Protein AF-A0A533Y772-F1 (afdb_monomer_lite)

Secondary structure (DSSP, 8-state):
-----PPTTS-HHHHHHSPPPHHHHHHHHHHHHHHHHHHHHHHHH-HHHHHHHHSPPP--S---

Radius of gyration: 15.31 Å; chains: 1; bounding box: 32×30×38 Å

Structure (mmCIF, N/CA/C/O backbone):
data_AF-A0A533Y772-F1
#
_entry.id   AF-A0A533Y772-F1
#
loop_
_atom_site.group_PDB
_atom_site.id
_atom_site.type_symbol
_atom_site.label_atom_id
_atom_site.label_alt_id
_atom_site.label_comp_id
_atom_site.label_asym_id
_atom_site.label_entity_id
_atom_site.label_seq_id
_atom_site.pdbx_PDB_ins_code
_atom_site.Cartn_x
_atom_site.Cartn_y
_atom_site.Cartn_z
_atom_site.occupancy
_atom_site.B_iso_or_equiv
_atom_site.auth_seq_id
_atom_site.auth_comp_id
_atom_site.auth_asym_id
_atom_site.auth_atom_id
_atom_site.pdbx_PDB_model_num
ATOM 1 N N . ILE A 1 1 ? 0.036 0.360 0.216 1.00 89.75 1 ILE A N 1
ATOM 2 C CA . ILE A 1 1 ? 1.410 -0.155 0.021 1.00 89.75 1 ILE A CA 1
ATOM 3 C C . ILE A 1 1 ? 1.946 0.465 -1.257 1.00 89.75 1 ILE A C 1
ATOM 5 O O . ILE A 1 1 ? 1.302 0.324 -2.289 1.00 89.75 1 ILE A O 1
ATOM 9 N N . GLY A 1 2 ? 3.022 1.245 -1.172 1.00 91.56 2 GLY A N 1
ATOM 10 C CA . GLY A 1 2 ? 3.599 1.898 -2.346 1.00 91.56 2 GLY A CA 1
ATOM 11 C C . GLY A 1 2 ? 4.510 0.934 -3.095 1.00 91.56 2 GLY A C 1
ATOM 12 O O . GLY A 1 2 ? 5.393 0.354 -2.479 1.00 91.56 2 GLY A O 1
ATOM 13 N N . ILE A 1 3 ? 4.301 0.789 -4.401 1.00 93.06 3 ILE A N 1
ATOM 14 C CA . ILE A 1 3 ? 5.180 0.012 -5.290 1.00 93.06 3 ILE A CA 1
ATOM 15 C C . ILE A 1 3 ? 6.073 0.916 -6.150 1.00 93.06 3 ILE A C 1
ATOM 17 O O . ILE A 1 3 ? 6.775 0.432 -7.015 1.00 93.06 3 ILE A O 1
ATOM 21 N N . GLY A 1 4 ? 6.053 2.234 -5.920 1.00 91.69 4 GLY A N 1
ATOM 22 C CA . GLY A 1 4 ? 6.799 3.207 -6.719 1.00 91.69 4 GLY A CA 1
ATOM 23 C C . GLY A 1 4 ? 6.074 3.631 -7.999 1.00 91.69 4 GLY A C 1
ATOM 24 O O . GLY A 1 4 ? 4.868 3.426 -8.157 1.00 91.69 4 GLY A O 1
ATOM 25 N N . ARG A 1 5 ? 6.814 4.296 -8.889 1.00 93.12 5 ARG A N 1
ATOM 26 C CA . ARG A 1 5 ? 6.362 4.648 -10.239 1.00 93.12 5 ARG A CA 1
ATOM 27 C C . ARG A 1 5 ? 7.270 3.972 -11.265 1.00 93.12 5 ARG A C 1
ATOM 29 O O . ARG A 1 5 ? 8.471 3.881 -11.012 1.00 93.12 5 ARG A O 1
ATOM 36 N N . PRO A 1 6 ? 6.721 3.568 -12.422 1.00 94.00 6 PRO A N 1
ATOM 37 C CA . PRO A 1 6 ? 7.531 3.042 -13.508 1.00 94.00 6 PRO A CA 1
ATOM 38 C C . PRO A 1 6 ? 8.558 4.069 -13.991 1.00 94.00 6 PRO A C 1
ATOM 40 O O . PRO A 1 6 ? 8.347 5.283 -13.892 1.00 94.00 6 PRO A O 1
ATOM 43 N N . ALA A 1 7 ? 9.655 3.573 -14.564 1.00 92.06 7 ALA A N 1
ATOM 44 C CA . ALA A 1 7 ? 10.623 4.412 -15.257 1.00 92.06 7 ALA A CA 1
ATOM 45 C C . ALA A 1 7 ? 9.965 5.148 -16.447 1.00 92.06 7 ALA A C 1
ATOM 47 O O . ALA A 1 7 ? 9.004 4.637 -17.033 1.00 92.06 7 ALA A O 1
ATOM 48 N N . PRO A 1 8 ? 10.468 6.334 -16.843 1.00 95.06 8 PRO A N 1
ATOM 49 C CA . PRO A 1 8 ? 9.939 7.058 -17.995 1.00 95.06 8 PRO A CA 1
ATOM 50 C C . PRO A 1 8 ? 9.889 6.179 -19.252 1.00 95.06 8 PRO A C 1
ATOM 52 O O . PRO A 1 8 ? 10.879 5.547 -19.612 1.00 95.06 8 PRO A O 1
ATOM 55 N N . GLY A 1 9 ? 8.738 6.155 -19.925 1.00 94.06 9 GLY A N 1
ATOM 56 C CA . GLY A 1 9 ? 8.525 5.362 -21.141 1.00 94.06 9 GLY A CA 1
ATOM 57 C C . GLY A 1 9 ? 8.022 3.934 -20.911 1.00 94.06 9 GLY A C 1
ATOM 58 O O . GLY A 1 9 ? 7.682 3.268 -21.884 1.00 94.06 9 GLY A O 1
ATOM 59 N N . VAL A 1 10 ? 7.920 3.474 -19.661 1.00 94.75 10 VAL A N 1
ATOM 60 C CA . VAL A 1 10 ? 7.243 2.213 -19.326 1.00 94.75 10 VAL A CA 1
ATOM 61 C C . VAL A 1 10 ? 5.754 2.480 -19.109 1.00 94.75 10 VAL A C 1
ATOM 63 O O . VAL A 1 10 ? 5.379 3.394 -18.371 1.00 94.75 10 VAL A O 1
ATOM 66 N N . ASP A 1 11 ? 4.906 1.680 -19.756 1.00 97.00 11 ASP A N 1
ATOM 67 C CA . ASP A 1 11 ? 3.457 1.761 -19.590 1.00 97.00 11 ASP A CA 1
ATOM 68 C C . ASP A 1 11 ? 3.045 1.381 -18.152 1.00 97.00 11 ASP A C 1
ATOM 70 O O . ASP A 1 11 ? 3.445 0.320 -17.658 1.00 97.00 11 ASP A O 1
ATOM 74 N N . PRO A 1 12 ? 2.250 2.212 -17.450 1.00 96.00 12 PRO A N 1
ATOM 75 C CA . PRO A 1 12 ? 1.826 1.909 -16.090 1.00 96.00 12 PRO A CA 1
ATOM 76 C C . PRO A 1 12 ? 1.022 0.617 -15.948 1.00 96.00 12 PRO A C 1
ATOM 78 O O . PRO A 1 12 ? 1.123 -0.009 -14.894 1.00 96.00 12 PRO A O 1
ATOM 81 N N . ALA A 1 13 ? 0.238 0.216 -16.958 1.00 96.44 13 ALA A N 1
ATOM 82 C CA . ALA A 1 13 ? -0.530 -1.026 -16.879 1.00 96.44 13 ALA A CA 1
ATOM 83 C C . ALA A 1 13 ? 0.406 -2.242 -16.896 1.00 96.44 13 ALA A C 1
ATOM 85 O O . ALA A 1 13 ? 0.305 -3.100 -16.022 1.00 96.44 13 ALA A O 1
ATOM 86 N N . GLU A 1 14 ? 1.384 -2.262 -17.801 1.00 96.00 14 GLU A N 1
ATOM 87 C CA . GLU A 1 14 ? 2.412 -3.310 -17.823 1.00 96.00 14 GLU A CA 1
ATOM 88 C C . GLU A 1 14 ? 3.228 -3.348 -16.522 1.00 96.00 14 GLU A C 1
ATOM 90 O O . GLU A 1 14 ? 3.498 -4.423 -15.988 1.00 96.00 14 GLU A O 1
ATOM 95 N N . TYR A 1 15 ? 3.574 -2.186 -15.955 1.00 95.56 15 TYR A N 1
ATOM 96 C CA . TYR A 1 15 ? 4.326 -2.117 -14.699 1.00 95.56 15 TYR A CA 1
ATOM 97 C C . TYR A 1 15 ? 3.592 -2.787 -13.532 1.00 95.56 15 TYR A C 1
ATOM 99 O O . TYR A 1 15 ? 4.181 -3.607 -12.829 1.00 95.56 15 TYR A O 1
ATOM 107 N N . VAL A 1 16 ? 2.301 -2.489 -13.341 1.00 95.94 16 VAL A N 1
ATOM 108 C CA . VAL A 1 16 ? 1.521 -3.065 -12.227 1.00 95.94 16 VAL A CA 1
ATOM 109 C C . VAL A 1 16 ? 1.175 -4.542 -12.426 1.00 95.94 16 VAL A C 1
ATOM 111 O O . VAL A 1 16 ? 0.845 -5.219 -11.455 1.00 95.94 16 VAL A O 1
ATOM 114 N N . LEU A 1 17 ? 1.229 -5.038 -13.665 1.00 96.94 17 LEU A N 1
ATOM 115 C CA . LEU A 1 17 ? 1.004 -6.447 -13.998 1.00 96.94 17 LEU A CA 1
ATOM 116 C C . LEU A 1 17 ? 2.297 -7.275 -13.982 1.00 96.94 17 LEU A C 1
ATOM 118 O O . LEU A 1 17 ? 2.238 -8.506 -13.988 1.00 96.94 17 LEU A O 1
ATOM 122 N N . SER A 1 18 ? 3.458 -6.618 -13.961 1.00 94.88 18 SER A N 1
ATOM 123 C CA . SER A 1 18 ? 4.757 -7.281 -13.913 1.00 94.88 18 SER A CA 1
ATOM 124 C C . SER A 1 18 ? 5.047 -7.900 -12.541 1.00 94.88 18 SER A C 1
ATOM 126 O O . SER A 1 18 ? 4.525 -7.483 -11.507 1.00 94.88 18 SER A O 1
ATOM 128 N N . ALA A 1 19 ? 5.890 -8.933 -12.529 1.00 95.69 19 ALA A N 1
ATOM 129 C CA . ALA A 1 19 ? 6.357 -9.531 -11.286 1.00 95.69 19 ALA A CA 1
ATOM 130 C C . ALA A 1 19 ? 7.418 -8.644 -10.622 1.00 95.69 19 ALA A C 1
ATOM 132 O O . ALA A 1 19 ? 8.276 -8.080 -11.300 1.00 95.69 19 ALA A O 1
ATOM 133 N N . PHE A 1 20 ? 7.410 -8.606 -9.290 1.00 94.56 20 PHE A N 1
ATOM 134 C CA . PHE A 1 20 ? 8.473 -7.972 -8.516 1.00 94.56 20 PHE A CA 1
ATOM 135 C C . PHE A 1 20 ? 9.826 -8.650 -8.757 1.00 94.56 20 PHE A C 1
ATOM 137 O O . PHE A 1 20 ? 9.932 -9.878 -8.852 1.00 94.56 20 PHE A O 1
ATOM 144 N N . THR A 1 21 ? 10.883 -7.845 -8.788 1.00 93.31 21 THR A N 1
ATOM 145 C CA . THR A 1 21 ? 12.266 -8.323 -8.729 1.00 93.31 21 THR A CA 1
ATOM 146 C C . THR A 1 21 ? 12.569 -8.951 -7.365 1.00 93.31 21 THR A C 1
ATOM 148 O O . THR A 1 21 ? 11.849 -8.751 -6.389 1.00 93.31 21 THR A O 1
ATOM 151 N N . LYS A 1 22 ? 13.664 -9.716 -7.259 1.00 93.06 22 LYS A N 1
ATOM 152 C CA . LYS A 1 22 ? 14.042 -10.372 -5.992 1.00 93.06 22 LYS A CA 1
ATOM 153 C C . LYS A 1 22 ? 14.229 -9.377 -4.843 1.00 93.06 22 LYS A C 1
ATOM 155 O O . LYS A 1 22 ? 13.803 -9.667 -3.729 1.00 93.06 22 LYS A O 1
ATOM 160 N 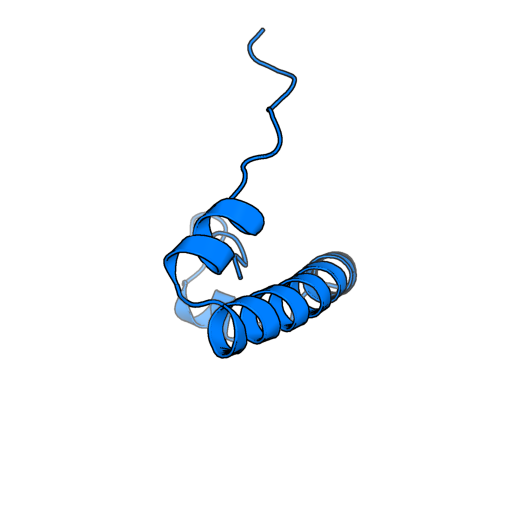N . ASP A 1 23 ? 14.818 -8.221 -5.127 1.00 90.81 23 ASP A N 1
ATOM 161 C CA . ASP A 1 23 ? 15.058 -7.185 -4.121 1.00 90.81 23 ASP A CA 1
ATOM 162 C C . ASP A 1 23 ? 13.743 -6.514 -3.694 1.00 90.81 23 ASP A C 1
ATOM 164 O O . ASP A 1 23 ? 13.503 -6.301 -2.504 1.00 90.81 23 ASP A O 1
ATOM 168 N N . GLU A 1 24 ? 12.828 -6.275 -4.640 1.00 93.06 24 GLU A N 1
ATOM 169 C CA . GLU A 1 24 ? 11.488 -5.761 -4.337 1.00 93.06 24 GLU A CA 1
ATOM 170 C C . GLU A 1 24 ? 10.645 -6.759 -3.534 1.00 93.06 24 GLU A C 1
ATOM 172 O O . GLU A 1 24 ? 9.891 -6.341 -2.659 1.00 93.06 24 GLU A O 1
ATOM 177 N N . VAL A 1 25 ? 10.792 -8.071 -3.761 1.00 93.00 25 VAL A N 1
ATOM 178 C CA . VAL A 1 25 ? 10.102 -9.105 -2.965 1.00 93.00 25 VAL A CA 1
ATOM 179 C C . VAL A 1 25 ? 10.518 -9.050 -1.490 1.00 93.00 25 VAL A C 1
ATOM 181 O O . VAL A 1 25 ? 9.689 -9.244 -0.600 1.00 93.00 25 VAL A O 1
ATOM 184 N N . VAL A 1 26 ? 11.784 -8.748 -1.197 1.00 90.62 26 VAL A N 1
ATOM 185 C CA . VAL A 1 26 ? 12.235 -8.578 0.192 1.00 90.62 26 VAL A CA 1
ATOM 186 C C . VAL A 1 26 ? 11.600 -7.328 0.812 1.00 90.62 26 VAL A C 1
ATOM 188 O O . VAL A 1 26 ? 11.057 -7.390 1.916 1.00 90.62 26 VAL A O 1
ATOM 191 N N . ALA A 1 27 ? 11.599 -6.206 0.087 1.00 89.69 27 ALA A N 1
ATOM 192 C CA . ALA A 1 27 ? 11.016 -4.949 0.561 1.00 89.69 27 ALA A CA 1
ATOM 193 C C . ALA A 1 27 ? 9.483 -5.014 0.730 1.00 89.69 27 ALA A C 1
ATOM 195 O O . ALA A 1 27 ? 8.927 -4.466 1.693 1.00 89.69 27 ALA A O 1
ATOM 196 N N . ILE A 1 28 ? 8.780 -5.701 -0.178 1.00 93.25 28 ILE A N 1
ATOM 197 C CA . ILE A 1 28 ? 7.325 -5.860 -0.104 1.00 93.25 28 ILE A CA 1
ATOM 198 C C . ILE A 1 28 ? 6.935 -6.765 1.064 1.00 93.25 28 ILE A C 1
ATOM 200 O O . ILE A 1 28 ? 5.941 -6.474 1.719 1.00 93.25 28 ILE A O 1
ATOM 204 N N . GLY A 1 29 ? 7.733 -7.793 1.385 1.00 93.75 29 GLY A N 1
ATOM 205 C CA . GLY A 1 29 ? 7.492 -8.674 2.533 1.00 93.75 29 GLY A CA 1
ATOM 206 C C . GLY A 1 29 ? 7.373 -7.892 3.843 1.00 93.75 29 GLY A C 1
ATOM 207 O O . GLY A 1 29 ? 6.341 -7.948 4.508 1.00 93.75 29 GLY A O 1
ATOM 208 N N . ALA A 1 30 ? 8.364 -7.048 4.144 1.00 90.81 30 ALA A N 1
ATOM 209 C CA . ALA A 1 30 ? 8.327 -6.180 5.324 1.00 90.81 30 ALA A CA 1
ATOM 210 C C . ALA A 1 30 ? 7.139 -5.195 5.302 1.00 90.81 30 ALA A C 1
ATOM 212 O O . ALA A 1 30 ? 6.533 -4.894 6.334 1.00 90.81 30 ALA A O 1
ATOM 213 N N . SER A 1 31 ? 6.773 -4.704 4.114 1.00 93.25 31 SER A N 1
ATOM 214 C CA . SER A 1 31 ? 5.620 -3.815 3.940 1.00 93.25 31 SER A CA 1
ATOM 215 C C . SER A 1 31 ? 4.287 -4.528 4.187 1.00 93.25 31 SER A C 1
ATOM 217 O O . SER A 1 31 ? 3.366 -3.926 4.745 1.00 93.25 31 SER A O 1
ATOM 219 N N . VAL A 1 32 ? 4.166 -5.798 3.792 1.00 95.56 32 VAL A N 1
ATOM 220 C CA . VAL A 1 32 ? 2.987 -6.638 4.034 1.00 95.56 32 VAL A CA 1
ATOM 221 C C . VAL A 1 32 ? 2.830 -6.900 5.529 1.00 95.56 32 VAL A C 1
ATOM 223 O O . VAL A 1 32 ?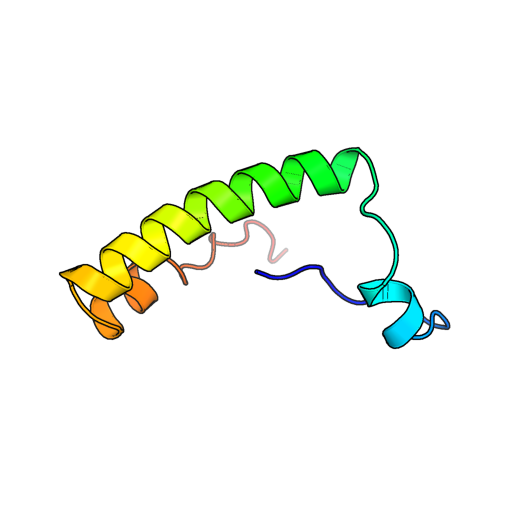 1.755 -6.627 6.057 1.00 95.56 32 VAL A O 1
ATOM 226 N N . ASP A 1 33 ? 3.894 -7.297 6.229 1.00 95.25 33 ASP A N 1
ATOM 227 C CA . ASP A 1 33 ? 3.851 -7.536 7.681 1.00 95.25 33 ASP A CA 1
ATOM 228 C C . ASP A 1 33 ? 3.409 -6.284 8.454 1.00 95.25 33 ASP A C 1
ATOM 230 O O . ASP A 1 33 ? 2.533 -6.340 9.321 1.00 95.25 33 ASP A O 1
ATOM 234 N N . ARG A 1 34 ? 3.951 -5.113 8.090 1.00 94.88 34 ARG A N 1
ATOM 235 C CA . ARG A 1 34 ? 3.519 -3.825 8.654 1.00 94.88 34 ARG A CA 1
ATOM 236 C C . ARG A 1 34 ? 2.059 -3.506 8.317 1.00 94.88 34 ARG A C 1
ATOM 238 O O . ARG A 1 34 ? 1.360 -2.907 9.131 1.00 94.88 34 ARG A O 1
ATOM 245 N N . THR A 1 35 ? 1.588 -3.892 7.132 1.00 96.81 35 THR A N 1
ATOM 246 C CA . THR A 1 35 ? 0.197 -3.666 6.709 1.00 96.81 35 THR A CA 1
ATOM 247 C C . THR A 1 35 ? -0.780 -4.530 7.498 1.00 96.81 35 THR A C 1
ATOM 249 O O . THR A 1 35 ? -1.855 -4.042 7.837 1.00 96.81 35 THR A O 1
ATOM 252 N N . VAL A 1 36 ? -0.414 -5.769 7.840 1.00 97.81 36 VAL A N 1
ATOM 253 C CA . VAL A 1 36 ? -1.237 -6.630 8.706 1.00 97.81 36 VAL A CA 1
ATOM 254 C C . VAL A 1 36 ? -1.447 -5.963 10.066 1.00 97.81 36 VAL A C 1
ATOM 256 O O . VAL A 1 36 ? -2.588 -5.795 10.487 1.00 97.81 36 VAL A O 1
ATOM 259 N N . GLN A 1 37 ? -0.379 -5.462 10.692 1.00 97.50 37 GLN A N 1
ATOM 260 C CA . GLN A 1 37 ? -0.470 -4.728 11.964 1.00 97.50 37 GLN A CA 1
ATOM 261 C C . GLN A 1 37 ? -1.319 -3.451 11.843 1.00 97.50 37 GLN A C 1
ATOM 263 O O . GLN A 1 37 ? -2.108 -3.124 12.731 1.00 97.50 37 GLN A O 1
ATOM 268 N N . ALA A 1 38 ? -1.185 -2.725 10.728 1.00 97.56 38 ALA A N 1
ATOM 269 C CA . ALA A 1 38 ? -1.995 -1.540 10.460 1.00 97.56 38 ALA A CA 1
ATOM 270 C C . ALA A 1 38 ? -3.483 -1.876 10.316 1.00 97.56 38 ALA A C 1
ATOM 272 O O . ALA A 1 38 ? -4.327 -1.122 10.797 1.00 97.56 38 ALA A O 1
ATOM 273 N N . LEU A 1 39 ? -3.805 -3.007 9.681 1.00 98.19 39 LEU A N 1
ATOM 274 C CA . LEU A 1 39 ? -5.174 -3.482 9.518 1.00 98.19 39 LEU A CA 1
ATOM 275 C C . LEU A 1 39 ? -5.781 -3.911 10.858 1.00 98.19 39 LEU A C 1
ATOM 277 O O . LEU A 1 39 ? -6.919 -3.551 11.143 1.00 98.19 39 LEU A O 1
ATOM 281 N N . GLU A 1 40 ? -5.028 -4.622 11.698 1.00 98.44 40 GLU A N 1
ATOM 282 C CA . GLU A 1 40 ? -5.466 -4.976 13.055 1.00 98.44 40 GLU A CA 1
ATOM 283 C C . GLU A 1 40 ? -5.799 -3.722 13.874 1.00 98.44 40 GLU A C 1
ATOM 285 O O . GLU A 1 40 ? -6.892 -3.615 14.431 1.00 98.44 40 GLU A O 1
ATOM 290 N N . CYS A 1 41 ? -4.902 -2.731 13.872 1.00 98.38 41 CYS A N 1
ATOM 291 C CA . CYS A 1 41 ? -5.125 -1.453 14.545 1.00 98.38 41 CYS A CA 1
ATOM 292 C C . CYS A 1 41 ? -6.335 -0.705 13.965 1.00 98.38 41 CYS A C 1
ATOM 294 O O . CYS A 1 41 ? -7.164 -0.193 14.711 1.00 98.38 41 CYS A O 1
ATOM 296 N N . LEU A 1 42 ? -6.487 -0.690 12.638 1.00 98.25 42 LEU A N 1
ATOM 297 C CA . LEU A 1 42 ? -7.623 -0.057 11.970 1.00 98.25 42 LEU A CA 1
ATOM 298 C C . LEU A 1 42 ? -8.959 -0.666 12.414 1.00 98.25 42 LEU A C 1
ATOM 300 O O . LEU A 1 42 ? -9.912 0.072 12.660 1.00 98.25 42 LEU A O 1
ATOM 304 N N . VAL A 1 43 ? -9.028 -1.995 12.508 1.00 98.44 43 VAL A N 1
ATOM 305 C CA . VAL A 1 43 ? -10.251 -2.726 12.867 1.00 98.44 43 VAL A CA 1
ATOM 306 C C . VAL A 1 43 ? -10.580 -2.587 14.357 1.00 98.44 43 VAL A C 1
ATOM 308 O O . VAL A 1 43 ? -11.751 -2.447 14.702 1.00 98.44 43 VAL A O 1
ATOM 311 N N . ILE A 1 44 ? -9.574 -2.626 15.237 1.00 98.56 44 ILE A N 1
ATOM 312 C CA . ILE A 1 44 ? -9.769 -2.640 16.697 1.00 98.56 44 ILE A CA 1
ATOM 313 C C . ILE A 1 44 ? -9.877 -1.222 17.275 1.00 98.56 44 ILE A C 1
ATOM 315 O O . ILE A 1 44 ? -10.677 -0.980 18.177 1.00 98.56 44 ILE A O 1
ATOM 319 N N . GLU A 1 45 ? -9.073 -0.286 16.772 1.00 98.00 45 GLU A N 1
ATOM 320 C CA . GLU A 1 45 ? -8.863 1.040 17.373 1.00 98.00 45 GLU A CA 1
ATOM 321 C C . GLU A 1 45 ? -9.356 2.194 16.487 1.00 98.00 45 GLU A C 1
ATOM 323 O O . GLU A 1 45 ? -9.496 3.324 16.957 1.00 98.00 45 GLU A O 1
ATOM 328 N N . GLY A 1 46 ? -9.660 1.920 15.216 1.00 97.75 46 GLY A N 1
ATOM 329 C CA . GLY A 1 46 ? -10.238 2.880 14.280 1.00 97.75 46 GLY A CA 1
ATOM 330 C C . GLY A 1 46 ? -9.224 3.627 13.407 1.00 97.75 46 GLY A C 1
ATOM 331 O O . GLY A 1 46 ? -8.004 3.521 13.545 1.00 97.75 46 GLY A O 1
ATOM 332 N N . VAL A 1 47 ? -9.766 4.403 12.462 1.00 97.56 47 VAL A N 1
ATOM 333 C CA . VAL A 1 47 ? -9.014 5.054 11.372 1.00 97.56 47 VAL A CA 1
ATOM 334 C C . VAL A 1 47 ? -7.937 6.009 11.885 1.00 97.56 47 VAL A C 1
ATOM 336 O O . VAL A 1 47 ? -6.802 5.950 11.42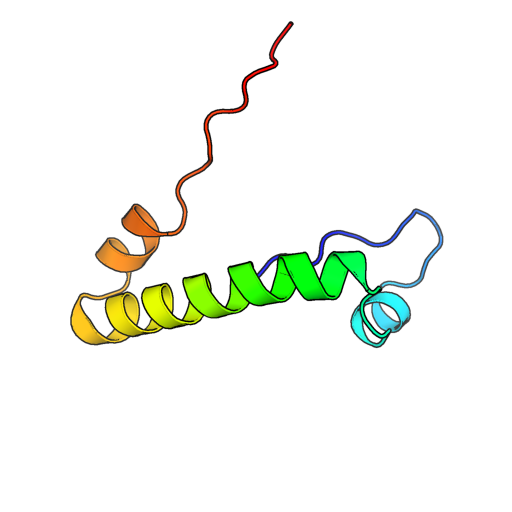2 1.00 97.56 47 VAL A O 1
ATOM 339 N N . GLU A 1 48 ? -8.271 6.879 12.838 1.00 97.62 48 GLU A N 1
ATOM 340 C CA . GLU A 1 48 ? -7.356 7.921 13.318 1.00 97.62 48 GLU A CA 1
ATOM 341 C C . GLU A 1 48 ? -6.127 7.326 14.023 1.00 97.62 48 GLU A C 1
ATOM 343 O O . GLU A 1 48 ? -4.993 7.721 13.740 1.00 97.62 48 GLU A O 1
ATOM 348 N N . ALA A 1 49 ? -6.334 6.318 14.878 1.00 97.56 49 ALA A N 1
ATOM 349 C CA . ALA A 1 49 ? -5.255 5.609 15.561 1.00 97.56 49 ALA A CA 1
ATOM 350 C C . ALA A 1 49 ? -4.325 4.904 14.561 1.00 97.56 49 ALA A C 1
ATOM 352 O O . ALA A 1 49 ? -3.103 5.055 14.641 1.00 97.56 49 ALA A O 1
ATOM 353 N N . ALA A 1 50 ? -4.893 4.194 13.581 1.00 97.81 50 ALA A N 1
ATOM 354 C CA . ALA A 1 50 ? -4.116 3.517 12.549 1.00 97.81 50 ALA A CA 1
ATOM 355 C C . ALA A 1 50 ? -3.322 4.511 11.683 1.00 97.81 50 ALA A C 1
ATOM 357 O O . ALA A 1 50 ? -2.124 4.335 11.463 1.00 97.81 50 ALA A O 1
ATOM 358 N N 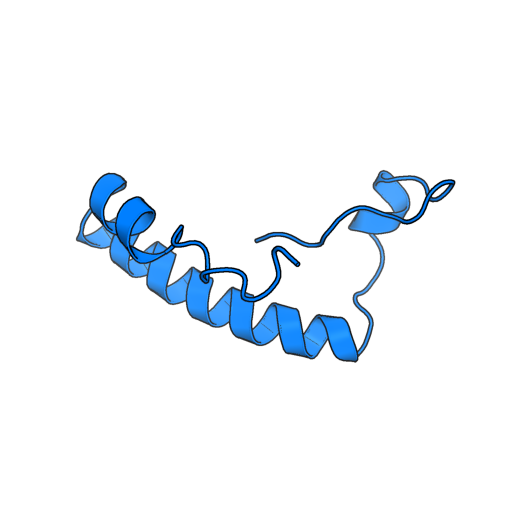. MET A 1 51 ? -3.945 5.602 11.233 1.00 96.31 51 MET A N 1
ATOM 359 C CA . MET A 1 51 ? -3.252 6.608 10.427 1.00 96.31 51 MET A CA 1
ATOM 360 C C . MET A 1 51 ? -2.069 7.224 11.180 1.00 96.31 51 MET A C 1
ATOM 362 O O . MET A 1 51 ? -0.960 7.238 10.648 1.00 96.31 51 MET A O 1
ATOM 366 N N . ASN A 1 52 ? -2.278 7.674 12.418 1.00 96.50 52 ASN A N 1
ATOM 367 C CA . ASN A 1 52 ? -1.239 8.345 13.203 1.00 96.50 52 ASN A CA 1
ATOM 368 C C . ASN A 1 52 ? -0.064 7.423 13.560 1.00 96.50 52 ASN A C 1
ATOM 370 O O . ASN A 1 52 ? 1.065 7.894 13.684 1.00 96.50 52 ASN A O 1
ATOM 374 N N . ARG A 1 53 ? -0.303 6.115 13.711 1.00 95.69 53 ARG A N 1
ATOM 375 C CA . ARG A 1 53 ? 0.752 5.139 14.027 1.00 95.69 53 ARG A CA 1
ATOM 376 C C . ARG A 1 53 ? 1.532 4.686 12.800 1.00 95.69 53 ARG A C 1
ATOM 378 O O . ARG A 1 53 ? 2.750 4.543 12.869 1.00 95.69 53 ARG A O 1
ATOM 385 N N . PHE A 1 54 ? 0.850 4.437 11.684 1.00 95.62 54 PHE A N 1
ATOM 386 C CA . PHE A 1 54 ? 1.465 3.752 10.547 1.00 95.62 54 PHE A CA 1
ATOM 387 C C . PHE A 1 54 ? 1.915 4.692 9.426 1.00 95.62 54 PHE A C 1
ATOM 389 O O . PHE A 1 54 ? 2.920 4.378 8.784 1.00 95.62 54 PHE A O 1
ATOM 396 N N . ASN A 1 55 ? 1.272 5.855 9.247 1.00 94.44 55 ASN A N 1
ATOM 397 C CA . ASN A 1 55 ? 1.638 6.862 8.237 1.00 94.44 55 ASN A CA 1
ATOM 398 C C . ASN A 1 55 ? 2.665 7.885 8.753 1.00 94.44 55 ASN A C 1
ATOM 400 O O . ASN A 1 55 ? 2.6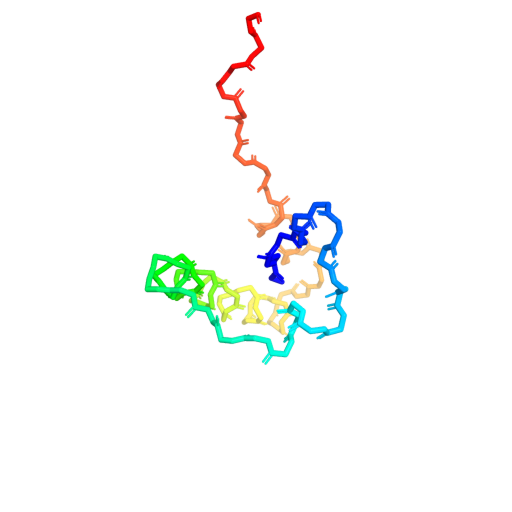37 9.060 8.379 1.00 94.44 55 ASN A O 1
ATOM 404 N N . ILE A 1 56 ? 3.582 7.444 9.611 1.00 91.38 56 ILE A N 1
ATOM 405 C CA . ILE A 1 56 ? 4.726 8.246 10.037 1.00 91.38 56 ILE A CA 1
ATOM 406 C C . ILE A 1 56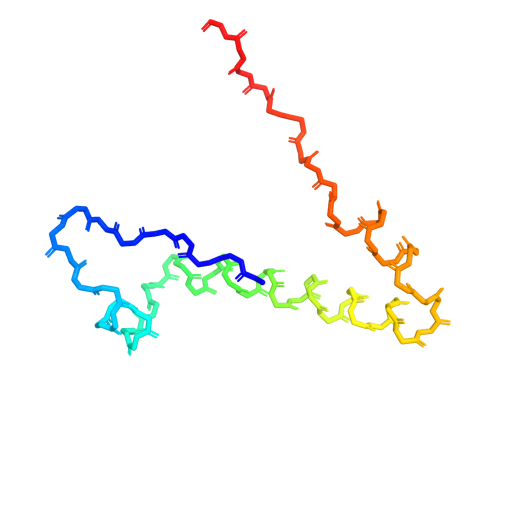 ? 5.778 8.256 8.925 1.00 91.38 56 ILE A C 1
ATOM 408 O O . ILE A 1 56 ? 6.103 7.219 8.348 1.00 91.38 56 ILE A O 1
ATOM 412 N N . ARG A 1 57 ? 6.297 9.438 8.600 1.00 82.06 57 ARG A N 1
ATOM 413 C CA . ARG A 1 57 ? 7.469 9.561 7.731 1.00 82.06 57 ARG A CA 1
ATOM 414 C C . ARG A 1 57 ? 8.700 9.332 8.594 1.00 82.06 57 ARG A C 1
ATOM 416 O O . ARG A 1 57 ? 8.837 10.008 9.613 1.00 82.06 57 ARG A O 1
ATOM 423 N N . ASP A 1 58 ? 9.583 8.423 8.188 1.00 70.12 58 ASP A N 1
ATOM 424 C CA . ASP A 1 58 ? 10.941 8.449 8.723 1.00 70.12 58 ASP A CA 1
ATOM 425 C C . ASP A 1 58 ? 11.539 9.818 8.398 1.00 70.12 58 ASP A C 1
ATOM 427 O O . ASP A 1 58 ? 11.375 10.344 7.291 1.00 70.12 58 ASP A O 1
ATOM 431 N N . LYS A 1 59 ? 12.147 10.444 9.402 1.00 48.94 59 LYS A N 1
ATOM 432 C CA . LYS A 1 59 ? 12.797 11.740 9.242 1.00 48.94 59 LYS A CA 1
ATOM 433 C C . LYS A 1 59 ? 13.921 11.535 8.225 1.00 48.94 59 LYS A C 1
ATOM 435 O O . LYS A 1 59 ? 14.862 10.809 8.518 1.00 48.94 59 LYS A O 1
ATOM 440 N N . GLN A 1 60 ? 13.807 12.117 7.032 1.00 47.34 60 GLN A N 1
ATOM 441 C CA . GLN A 1 60 ? 14.908 12.095 6.071 1.00 47.34 60 GLN A CA 1
ATOM 442 C C . GLN A 1 60 ? 16.108 12.817 6.707 1.00 47.34 60 GLN A C 1
ATOM 444 O O . GLN A 1 60 ? 16.053 14.022 6.941 1.00 47.34 60 GLN A O 1
ATOM 449 N N . GLU A 1 61 ? 17.171 12.077 7.030 1.00 48.12 61 GLU A N 1
ATOM 450 C CA . GLU A 1 61 ? 18.524 12.631 7.076 1.00 48.12 61 GLU A CA 1
ATOM 451 C C . GLU A 1 61 ? 18.917 12.947 5.628 1.00 48.12 61 GLU A C 1
ATOM 453 O O . GLU A 1 61 ? 19.014 12.036 4.806 1.00 48.12 61 GLU A O 1
ATOM 458 N N . GLY A 1 62 ? 19.077 14.232 5.308 1.00 47.09 62 GLY A N 1
ATOM 459 C CA . GLY A 1 62 ? 19.572 14.682 4.005 1.00 47.09 62 GLY A CA 1
ATOM 460 C C . GLY A 1 62 ? 18.767 15.816 3.374 1.00 47.09 62 GLY A C 1
ATOM 461 O O . GLY A 1 62 ? 18.250 15.645 2.277 1.00 47.09 62 GLY A O 1
ATOM 462 N N . ASP A 1 63 ? 18.685 16.958 4.059 1.00 39.28 63 ASP A N 1
ATOM 463 C CA . ASP A 1 63 ? 18.712 18.264 3.388 1.00 39.28 63 ASP A CA 1
ATOM 464 C C . ASP A 1 63 ? 20.122 18.829 3.653 1.00 39.28 63 ASP A C 1
ATOM 466 O O . ASP A 1 63 ? 20.366 19.434 4.700 1.00 39.28 63 ASP A O 1
ATOM 470 N N . GLU A 1 64 ? 21.060 18.545 2.747 1.00 38.28 64 GLU A N 1
ATOM 471 C CA . GLU A 1 64 ? 22.283 19.337 2.534 1.00 38.28 64 GLU A CA 1
ATOM 472 C C . GLU A 1 64 ? 22.161 20.064 1.192 1.00 38.28 64 GLU A C 1
ATOM 474 O O . GLU A 1 64 ? 21.799 19.397 0.193 1.00 38.28 64 GLU A O 1
#

Sequence (64 aa):
IGIGRPAPGVDPAEYVLSAFTKDEVVAIGASVDRTVQALECLVIEGVEAAMNRFNIRDKQEGDE

pLDDT: mean 89.78, std 15.1, range [38.28, 98.56]

Foldseek 3Di:
DDPDADDPPDDRVCVVVDDDDPVVVVVVVVVVVLVVVLVVCCVPVHDVRSCVPRVDDDDDPDPD